Protein AF-A0AA90NSZ5-F1 (afdb_monomer_lite)

Foldseek 3Di:
DFPLVLLCVVVVVDPVSSVVLVVVLLVLLVVLLVQLVVCLVVVVLVSQLVSLVVQLVSCVSRVLVQLNVLSVCRNPPDPPDSVVSVVSSVVNLVSSVVVVVVVDDDDDDDPDRDPDPCVVVPPDDPPPDDD

pLDDT: mean 80.66, std 20.23, range [34.69, 97.94]

InterPro domains:
  IPR008207 Signal transduction histidine kinase, phosphotransfer (Hpt) domain [PF01627] (21-78)
  IPR008207 Signal transduction histidine kinase, phosphotransfer (Hpt) domain [PS50894] (14-113)
  IPR008207 Signal transduction histidine kinase, phosphotransfer (Hpt) domain [cd00088] (21-75)
  IPR036641 HPT domain superfamily [G3DSA:1.20.120.160] (1-107)
  IPR036641 HPT domain superfamily [SSF47226] (2-104)

Radius of gyration: 16.61 Å; chains: 1; bounding box: 57×29×41 Å

Organism: NCBI:txid539814

Secondary structure (DSSP, 8-state):
---HHHHHHHTTT-HHHHHHHHHHHHHHHHHHHHHHHHHHHTT-HHHHHHHHHHHHHHHHHTT-HHHHHHHHHHHHS-S--HHHHHHHHHHHHHHHHHHHHHH--SSS--TT----TTGGGS---------

Sequence (131 aa):
MLNLEYLKEITGNDIPELNYLIEQFISTTKEDINNLIVAIQNNNTTEIKSISHRIKGSSAIAGAYKLKKLATELEYGEEISRDHYKAILIKIQNCFQSIVSEISEPNALCSSIVVTSSDFSNLKMGRSESD

Structure (mmCIF, N/CA/C/O backbone):
data_AF-A0AA90NSZ5-F1
#
_entry.id   AF-A0AA90NSZ5-F1
#
loop_
_atom_site.group_PDB
_atom_site.id
_atom_site.type_symbol
_atom_site.label_atom_id
_atom_site.label_alt_id
_atom_site.label_comp_id
_atom_site.label_asym_id
_atom_site.label_entity_id
_atom_site.label_seq_id
_atom_site.pdbx_PDB_ins_code
_atom_site.Cartn_x
_atom_site.Cartn_y
_atom_site.Cartn_z
_atom_site.occupancy
_atom_site.B_iso_or_equiv
_atom_site.auth_seq_id
_atom_site.auth_comp_id
_atom_site.auth_asym_id
_atom_site.auth_atom_id
_atom_site.pdbx_PDB_model_num
ATOM 1 N N . MET A 1 1 ? -11.532 7.129 0.240 1.00 72.25 1 MET A N 1
ATOM 2 C CA . MET A 1 1 ? -12.265 7.168 1.508 1.00 72.25 1 MET A CA 1
ATOM 3 C C . MET A 1 1 ? -12.041 5.872 2.235 1.00 72.25 1 MET A C 1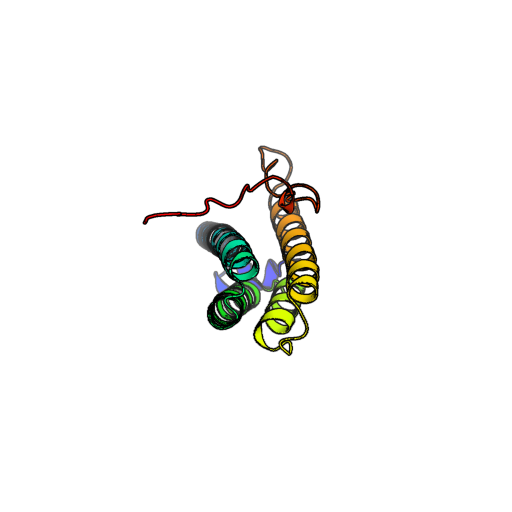
ATOM 5 O O . MET A 1 1 ? -12.092 4.821 1.594 1.00 72.25 1 MET A O 1
ATOM 9 N N . LEU A 1 2 ? -11.733 5.980 3.523 1.00 83.00 2 LEU A N 1
ATOM 10 C CA . LEU A 1 2 ? -11.784 4.854 4.445 1.00 83.00 2 LEU A CA 1
ATOM 11 C C . LEU A 1 2 ? -13.233 4.510 4.755 1.00 83.00 2 LEU A C 1
ATOM 13 O O . LEU A 1 2 ? -14.111 5.369 4.686 1.00 83.00 2 LEU A O 1
ATOM 17 N N . ASN A 1 3 ? -13.472 3.258 5.123 1.00 86.69 3 ASN A N 1
ATOM 18 C CA . ASN A 1 3 ? -14.769 2.849 5.631 1.00 86.69 3 ASN A CA 1
ATOM 19 C C . ASN A 1 3 ? -14.737 2.880 7.163 1.00 86.69 3 ASN A C 1
ATOM 21 O O . ASN A 1 3 ? -14.506 1.858 7.801 1.00 86.69 3 ASN A O 1
ATOM 25 N N . LEU A 1 4 ? -14.924 4.067 7.747 1.00 84.81 4 LEU A N 1
ATOM 26 C CA . LEU A 1 4 ? -14.874 4.250 9.203 1.00 84.81 4 LEU A CA 1
ATOM 27 C C . LEU A 1 4 ? -15.945 3.439 9.940 1.00 84.81 4 LEU A C 1
ATOM 29 O O . LEU A 1 4 ? -15.709 3.020 11.065 1.00 84.81 4 LEU A O 1
ATOM 33 N N . GLU A 1 5 ? -17.098 3.198 9.314 1.00 86.31 5 GLU A N 1
ATOM 34 C CA . GLU A 1 5 ? -18.161 2.388 9.913 1.00 86.31 5 GLU A CA 1
ATOM 35 C C . GLU A 1 5 ? -17.740 0.922 10.031 1.00 86.31 5 GLU A C 1
ATOM 37 O O . GLU A 1 5 ? -17.842 0.328 11.098 1.00 86.31 5 GLU A O 1
ATOM 42 N N . TYR A 1 6 ? -17.155 0.373 8.965 1.00 87.38 6 TYR A N 1
ATOM 43 C CA . TYR A 1 6 ? -16.554 -0.959 9.006 1.00 87.38 6 TYR A CA 1
ATOM 44 C C . TYR A 1 6 ? -15.428 -1.045 10.041 1.00 87.38 6 TYR A C 1
ATOM 46 O O . TYR A 1 6 ? -15.340 -2.025 10.773 1.00 87.38 6 TYR A O 1
ATOM 54 N N . LEU A 1 7 ? -14.582 -0.014 10.132 1.00 87.31 7 LEU A N 1
ATOM 55 C CA . LEU A 1 7 ? -13.509 0.008 11.122 1.00 87.31 7 LEU A CA 1
ATOM 56 C C . LEU A 1 7 ? -14.049 0.012 12.557 1.00 87.31 7 LEU A C 1
ATOM 58 O O . LEU A 1 7 ? -13.543 -0.733 13.386 1.00 87.31 7 LEU A O 1
ATOM 62 N N . LYS A 1 8 ? -15.109 0.775 12.840 1.00 88.50 8 LYS A N 1
ATOM 63 C CA . LYS A 1 8 ? -15.795 0.730 14.140 1.00 88.50 8 LYS A CA 1
ATOM 64 C C . LYS A 1 8 ? -16.392 -0.643 14.428 1.00 88.50 8 LYS A C 1
ATOM 66 O O . LYS A 1 8 ? -16.322 -1.106 15.561 1.00 88.50 8 LYS A O 1
ATOM 71 N N . GLU A 1 9 ? -16.974 -1.295 13.425 1.00 90.00 9 GLU A N 1
ATOM 72 C CA . GLU A 1 9 ? -17.559 -2.627 13.580 1.00 90.00 9 GLU A CA 1
ATOM 73 C C . GLU A 1 9 ? -16.495 -3.658 13.982 1.00 90.00 9 GLU A C 1
ATOM 75 O O . GLU A 1 9 ? -16.677 -4.373 14.968 1.00 90.00 9 GLU A O 1
ATOM 80 N N . ILE A 1 10 ? -15.353 -3.692 13.284 1.00 89.31 10 ILE A N 1
ATOM 81 C CA . ILE A 1 10 ? -14.287 -4.664 13.577 1.00 89.31 10 ILE A CA 1
ATOM 82 C C . ILE A 1 10 ? -13.551 -4.383 14.892 1.00 89.31 10 ILE A C 1
ATOM 84 O O . ILE A 1 10 ? -12.985 -5.312 15.463 1.00 89.31 10 ILE A O 1
ATOM 88 N N . THR A 1 11 ? -13.572 -3.142 15.393 1.00 89.81 11 THR A N 1
ATOM 89 C CA . THR A 1 11 ? -13.026 -2.800 16.717 1.00 89.81 11 THR A CA 1
ATOM 90 C C . THR A 1 11 ? -14.064 -2.872 17.836 1.00 89.81 11 THR A C 1
ATOM 92 O O . THR A 1 11 ? -13.772 -2.504 18.970 1.00 89.81 11 THR A O 1
ATOM 95 N N . GLY A 1 12 ? -15.294 -3.320 17.559 1.00 91.12 12 GLY A N 1
ATOM 96 C CA . GLY A 1 12 ? -16.350 -3.395 18.573 1.00 91.12 12 GLY A CA 1
ATOM 97 C C . GLY A 1 12 ? -16.758 -2.028 19.134 1.00 91.12 12 GLY A C 1
ATOM 98 O O . GLY A 1 12 ? -17.190 -1.939 20.281 1.00 91.12 12 GLY A O 1
ATOM 99 N N . ASN A 1 13 ? -16.627 -0.967 18.333 1.00 88.44 13 ASN A N 1
ATOM 100 C CA . ASN A 1 13 ? -16.789 0.440 18.709 1.00 88.44 13 ASN A CA 1
ATOM 101 C C . ASN A 1 13 ? -15.800 0.938 19.781 1.00 88.44 13 ASN A C 1
ATOM 103 O O . ASN A 1 13 ? -16.032 1.989 20.383 1.00 88.44 13 ASN A O 1
ATOM 107 N N . ASP A 1 14 ? -14.693 0.228 20.005 1.00 93.31 14 ASP A N 1
ATOM 108 C CA . ASP A 1 14 ? -13.614 0.694 20.872 1.00 93.31 14 ASP A CA 1
ATOM 109 C C . ASP A 1 14 ? -12.798 1.788 20.159 1.00 93.31 14 ASP A C 1
ATOM 111 O O . ASP A 1 14 ? -12.189 1.561 19.109 1.00 93.31 14 ASP A O 1
ATOM 115 N N . ILE A 1 15 ? -12.837 3.006 20.707 1.00 88.94 15 ILE A N 1
ATOM 116 C CA . ILE A 1 15 ? -12.231 4.205 20.113 1.00 88.94 15 ILE A CA 1
ATOM 117 C C . ILE A 1 15 ? -10.692 4.165 20.173 1.00 88.94 15 ILE A C 1
ATOM 119 O O . ILE A 1 15 ? -10.069 4.432 19.145 1.00 88.94 15 ILE A O 1
ATOM 123 N N . PRO A 1 16 ? -10.051 3.840 21.315 1.00 90.81 16 PRO A N 1
ATOM 124 C CA . PRO A 1 16 ? -8.620 3.543 21.367 1.00 90.81 16 PRO A CA 1
ATOM 125 C C . PRO A 1 16 ? -8.142 2.555 20.296 1.00 90.81 16 PRO A C 1
ATOM 127 O O . PRO A 1 16 ? -7.189 2.859 19.579 1.00 90.81 16 PRO A O 1
ATOM 130 N N . GLU A 1 17 ? -8.823 1.417 20.149 1.00 90.50 17 GLU A N 1
ATOM 131 C CA . GLU A 1 17 ? -8.453 0.385 19.171 1.00 90.50 17 GLU A CA 1
ATOM 132 C C . GLU A 1 17 ? -8.648 0.878 17.728 1.00 90.50 17 GLU A C 1
ATOM 134 O O . GLU A 1 17 ? -7.795 0.665 16.867 1.00 90.50 17 GLU A O 1
ATOM 139 N N . LEU A 1 18 ? -9.735 1.616 17.465 1.00 90.00 18 LEU A N 1
ATOM 140 C CA . LEU A 1 18 ? -9.984 2.257 16.171 1.00 90.00 18 LEU A CA 1
ATOM 141 C C . LEU A 1 18 ? -8.858 3.223 15.789 1.00 90.00 18 LEU A C 1
ATOM 143 O O . LEU A 1 18 ? -8.347 3.164 14.669 1.00 90.00 18 LEU A O 1
ATOM 147 N N . ASN A 1 19 ? -8.466 4.102 16.712 1.00 89.38 19 ASN A N 1
ATOM 148 C CA . ASN A 1 19 ? -7.392 5.063 16.480 1.00 89.38 19 ASN A CA 1
ATOM 149 C C . ASN A 1 19 ? -6.062 4.349 16.242 1.00 89.38 19 ASN A C 1
ATOM 151 O O . ASN A 1 19 ? -5.364 4.678 15.286 1.00 89.38 19 ASN A O 1
ATOM 155 N N . TYR A 1 20 ? -5.753 3.327 17.044 1.00 89.19 20 TYR A N 1
ATOM 156 C CA . TYR A 1 20 ? -4.553 2.517 16.864 1.00 89.19 20 TYR A CA 1
ATOM 157 C C . TYR A 1 20 ? -4.508 1.870 15.473 1.00 89.19 20 TYR A C 1
ATOM 159 O O . TYR A 1 20 ? -3.504 1.982 14.770 1.00 89.19 20 TYR A O 1
ATOM 167 N N . LEU A 1 21 ? -5.607 1.257 15.025 1.00 90.56 21 LEU A N 1
ATOM 168 C CA . LEU A 1 21 ? -5.685 0.622 13.709 1.00 90.56 21 LEU A CA 1
ATOM 169 C C . LEU A 1 21 ? -5.497 1.639 12.574 1.00 90.56 21 LEU A C 1
ATOM 171 O O . LEU A 1 21 ? -4.761 1.374 11.618 1.00 90.56 21 LEU A O 1
ATOM 175 N N . ILE A 1 22 ? -6.118 2.817 12.687 1.00 90.88 22 ILE A N 1
ATOM 176 C CA . ILE A 1 22 ? -5.955 3.910 11.721 1.00 90.88 22 ILE A CA 1
ATOM 177 C C . ILE A 1 22 ? -4.497 4.389 11.681 1.00 90.88 22 ILE A C 1
ATOM 179 O O . ILE A 1 22 ? -3.926 4.523 10.596 1.00 90.88 22 ILE A O 1
ATOM 183 N N . GLU A 1 23 ? -3.869 4.605 12.836 1.00 91.25 23 GLU A N 1
ATOM 184 C CA . GLU A 1 23 ? -2.468 5.021 12.932 1.00 91.25 23 GLU A CA 1
ATOM 185 C C . GLU A 1 23 ? -1.520 3.976 12.335 1.00 91.25 23 GLU A C 1
ATOM 187 O O . GLU A 1 23 ? -0.630 4.328 11.554 1.00 91.25 23 GLU A O 1
ATOM 192 N N . GLN A 1 24 ? -1.735 2.689 12.629 1.00 91.88 24 GLN A N 1
ATOM 193 C CA . GLN A 1 24 ? -0.952 1.599 12.045 1.00 91.88 24 GLN A CA 1
ATOM 194 C C . GLN A 1 24 ? -1.110 1.552 10.526 1.00 91.88 24 GLN A C 1
ATOM 196 O O . GLN A 1 24 ? -0.113 1.445 9.809 1.00 91.88 24 GLN A O 1
ATOM 201 N N . PHE A 1 25 ? -2.334 1.690 10.013 1.00 92.94 25 PHE A N 1
ATOM 202 C CA . PHE A 1 25 ? -2.581 1.752 8.575 1.00 92.94 25 PHE A CA 1
ATOM 203 C C . PHE A 1 25 ? -1.834 2.922 7.917 1.00 92.94 25 PHE A C 1
ATOM 205 O O . PHE A 1 25 ? -1.174 2.724 6.895 1.00 92.94 25 PHE A O 1
ATOM 212 N N . ILE A 1 26 ? -1.897 4.125 8.499 1.00 93.12 26 ILE A N 1
ATOM 213 C CA . ILE A 1 26 ? -1.218 5.316 7.966 1.00 93.12 26 ILE A CA 1
ATOM 214 C C . ILE A 1 26 ? 0.301 5.124 7.991 1.00 93.12 26 ILE A C 1
ATOM 216 O O . ILE A 1 26 ? 0.964 5.350 6.978 1.00 93.12 26 ILE A O 1
ATOM 220 N N . SER A 1 27 ? 0.854 4.702 9.129 1.00 93.31 27 SER A N 1
ATOM 221 C CA . SER A 1 27 ? 2.299 4.547 9.314 1.00 93.31 27 SER A CA 1
ATOM 222 C C . SER A 1 27 ? 2.888 3.528 8.334 1.00 93.31 27 SER A C 1
ATOM 224 O O . SER A 1 27 ? 3.780 3.860 7.550 1.00 93.31 27 SER A O 1
ATOM 226 N N . THR A 1 28 ? 2.317 2.322 8.296 1.00 93.31 28 THR A N 1
ATOM 227 C CA . THR A 1 28 ? 2.793 1.228 7.433 1.00 93.31 28 THR A CA 1
ATOM 228 C C . THR A 1 28 ? 2.625 1.550 5.950 1.00 93.31 28 THR A C 1
ATOM 230 O O . THR A 1 28 ? 3.548 1.361 5.163 1.00 93.31 28 THR A O 1
ATOM 233 N N . THR A 1 29 ? 1.486 2.127 5.554 1.00 95.62 29 THR A N 1
ATOM 234 C CA . THR A 1 29 ? 1.242 2.492 4.150 1.00 95.62 29 THR A CA 1
ATOM 235 C C . THR A 1 29 ? 2.179 3.607 3.686 1.00 95.62 29 THR A C 1
ATOM 237 O O . THR A 1 29 ? 2.632 3.594 2.541 1.00 95.62 29 THR A O 1
ATOM 240 N N . LYS A 1 30 ? 2.516 4.565 4.560 1.00 95.25 30 LYS A N 1
ATOM 241 C CA . LYS A 1 30 ? 3.494 5.616 4.252 1.00 95.25 30 LYS A CA 1
ATOM 242 C C . LYS A 1 30 ? 4.888 5.032 4.019 1.00 95.25 30 LYS A C 1
ATOM 244 O O . LYS A 1 30 ? 5.556 5.422 3.061 1.00 95.25 30 LYS A O 1
ATOM 249 N N . GLU A 1 31 ? 5.319 4.110 4.874 1.00 96.19 31 GLU A N 1
ATOM 250 C CA . GLU A 1 31 ? 6.590 3.403 4.711 1.00 96.19 31 GLU A CA 1
ATOM 251 C C . GLU A 1 31 ? 6.619 2.598 3.405 1.00 96.19 31 GLU A C 1
ATOM 253 O O . GLU A 1 31 ? 7.552 2.732 2.612 1.00 96.19 31 GLU A O 1
ATOM 258 N N . ASP A 1 32 ? 5.555 1.847 3.117 1.00 97.94 32 ASP A N 1
ATOM 259 C CA . ASP A 1 32 ? 5.433 1.080 1.880 1.00 97.94 32 ASP A CA 1
ATOM 260 C C . ASP A 1 32 ? 5.461 1.972 0.629 1.00 97.94 32 ASP A C 1
ATOM 262 O O . ASP A 1 32 ? 6.129 1.633 -0.345 1.00 97.94 32 ASP A O 1
ATOM 266 N N . ILE A 1 33 ? 4.810 3.141 0.640 1.00 97.06 33 ILE A N 1
ATOM 267 C CA . ILE A 1 33 ? 4.881 4.099 -0.478 1.00 97.06 33 ILE A CA 1
ATOM 268 C C . ILE A 1 33 ? 6.319 4.586 -0.699 1.00 97.06 33 ILE A C 1
ATOM 270 O O . ILE A 1 33 ? 6.760 4.678 -1.846 1.00 97.06 33 ILE A O 1
ATOM 274 N N . ASN A 1 34 ? 7.071 4.869 0.366 1.00 95.88 34 ASN A N 1
ATOM 275 C CA . ASN A 1 34 ? 8.474 5.274 0.242 1.00 95.88 34 ASN A CA 1
ATOM 276 C C . ASN A 1 34 ? 9.335 4.150 -0.346 1.00 95.88 34 ASN A C 1
ATOM 278 O O . ASN A 1 34 ? 10.120 4.383 -1.267 1.00 95.88 34 ASN A O 1
ATOM 282 N N . ASN A 1 35 ? 9.136 2.919 0.121 1.00 96.56 35 ASN A N 1
ATOM 283 C CA . ASN A 1 35 ? 9.821 1.749 -0.420 1.00 96.56 35 ASN A CA 1
ATOM 284 C C . ASN A 1 35 ? 9.453 1.514 -1.895 1.00 96.56 35 ASN A C 1
ATOM 286 O O . ASN A 1 35 ? 10.315 1.173 -2.707 1.00 96.56 35 ASN A O 1
ATOM 290 N N . LEU A 1 36 ? 8.195 1.764 -2.275 1.00 95.62 36 LEU A N 1
ATOM 291 C CA . LEU A 1 36 ? 7.718 1.628 -3.652 1.00 95.62 36 LEU A CA 1
ATOM 292 C C . LEU A 1 36 ? 8.419 2.619 -4.589 1.00 95.62 36 LEU A C 1
ATOM 294 O O . LEU A 1 36 ? 8.782 2.252 -5.707 1.00 95.62 36 LEU A O 1
ATOM 298 N N . ILE A 1 37 ? 8.661 3.853 -4.131 1.00 94.94 37 ILE A N 1
ATOM 299 C CA . ILE A 1 37 ? 9.434 4.856 -4.881 1.00 94.94 37 ILE A CA 1
ATOM 300 C C . ILE A 1 37 ? 10.834 4.319 -5.194 1.00 94.94 37 ILE A C 1
ATOM 302 O O . ILE A 1 37 ? 11.256 4.351 -6.352 1.00 94.94 37 ILE A O 1
ATOM 306 N N . VAL A 1 38 ? 11.530 3.786 -4.186 1.00 95.50 38 VAL A N 1
ATOM 307 C CA . VAL A 1 38 ? 12.884 3.230 -4.341 1.00 95.50 38 VAL A CA 1
ATOM 308 C C . VAL A 1 38 ? 12.878 2.030 -5.294 1.00 95.50 38 VAL A C 1
ATOM 310 O O . VAL A 1 38 ? 13.717 1.941 -6.193 1.00 95.50 38 VAL A O 1
ATOM 313 N N . ALA A 1 39 ? 11.902 1.129 -5.169 1.00 94.12 39 ALA A N 1
ATOM 314 C CA . ALA A 1 39 ? 11.777 -0.030 -6.051 1.00 94.12 39 ALA A CA 1
ATOM 315 C C . ALA A 1 39 ? 11.558 0.374 -7.523 1.00 94.12 39 ALA A C 1
ATOM 317 O O . ALA A 1 39 ? 12.209 -0.173 -8.418 1.00 94.12 39 ALA A O 1
ATOM 318 N N . ILE A 1 40 ? 10.717 1.386 -7.781 1.00 91.88 40 ILE A N 1
ATOM 319 C CA . ILE A 1 40 ? 10.490 1.951 -9.124 1.00 91.88 40 ILE A CA 1
ATOM 320 C C . ILE A 1 40 ? 11.763 2.606 -9.675 1.00 91.88 40 ILE A C 1
ATOM 322 O O . ILE A 1 40 ? 12.097 2.425 -10.850 1.00 91.88 40 ILE A O 1
ATOM 326 N N . GLN A 1 41 ? 12.504 3.345 -8.847 1.00 91.19 41 GLN A N 1
ATOM 327 C CA . GLN A 1 41 ? 13.774 3.964 -9.246 1.00 91.19 41 GLN A CA 1
ATOM 328 C C . GLN A 1 41 ? 14.827 2.925 -9.653 1.00 91.19 41 GLN A C 1
ATOM 330 O O . GLN A 1 41 ? 15.575 3.154 -10.608 1.00 91.19 41 GLN A O 1
ATOM 335 N N . ASN A 1 42 ? 14.828 1.767 -8.996 1.00 92.31 42 ASN A N 1
ATOM 336 C CA . ASN A 1 42 ? 15.762 0.674 -9.252 1.00 92.31 42 ASN A CA 1
ATOM 337 C C . ASN A 1 42 ? 15.287 -0.321 -10.329 1.00 92.31 42 ASN A C 1
ATOM 339 O O . ASN A 1 42 ? 15.995 -1.285 -10.596 1.00 92.31 42 ASN A O 1
ATOM 343 N N . ASN A 1 43 ? 14.118 -0.111 -10.960 1.00 89.94 43 ASN A N 1
ATOM 344 C CA . ASN A 1 43 ? 13.457 -1.103 -11.833 1.00 89.94 43 ASN A CA 1
ATOM 345 C C . ASN A 1 43 ? 13.320 -2.492 -11.181 1.00 89.94 43 ASN A C 1
ATOM 347 O O . ASN A 1 43 ? 13.414 -3.514 -11.859 1.00 89.94 43 ASN A O 1
ATOM 351 N N . ASN A 1 44 ? 13.138 -2.557 -9.862 1.00 92.25 44 ASN A N 1
ATOM 352 C CA . ASN A 1 44 ? 13.017 -3.837 -9.177 1.00 92.25 44 ASN A CA 1
ATOM 353 C C . ASN A 1 44 ? 11.558 -4.306 -9.201 1.00 92.25 44 ASN A C 1
ATOM 355 O O . ASN A 1 44 ? 10.817 -4.116 -8.239 1.00 92.25 44 ASN A O 1
ATOM 359 N N . THR A 1 45 ? 11.140 -4.910 -10.314 1.00 90.81 45 THR A N 1
ATOM 360 C CA . THR A 1 45 ? 9.755 -5.352 -10.544 1.00 90.81 45 THR A CA 1
ATOM 361 C C . THR A 1 45 ? 9.262 -6.349 -9.492 1.00 90.81 45 THR A C 1
ATOM 363 O O . THR A 1 45 ? 8.106 -6.283 -9.076 1.00 90.81 45 THR A O 1
ATOM 366 N N . THR A 1 46 ? 10.129 -7.235 -8.999 1.00 92.94 46 THR A N 1
ATOM 367 C CA . THR A 1 46 ? 9.792 -8.166 -7.909 1.00 92.94 46 THR A CA 1
ATOM 368 C C . THR A 1 46 ? 9.432 -7.413 -6.630 1.00 92.94 46 THR A C 1
ATOM 370 O O . THR A 1 46 ? 8.409 -7.701 -6.006 1.00 92.94 46 THR A O 1
ATOM 373 N N . GLU A 1 47 ? 10.232 -6.410 -6.271 1.00 94.94 47 GLU A N 1
ATOM 374 C CA . GLU A 1 47 ? 9.995 -5.597 -5.079 1.00 94.94 47 GLU A CA 1
ATOM 375 C C . GLU A 1 47 ? 8.762 -4.699 -5.247 1.00 94.94 47 GLU A C 1
ATOM 377 O O . GLU A 1 47 ? 7.939 -4.616 -4.340 1.00 94.94 47 GLU A O 1
ATOM 382 N N . ILE A 1 48 ? 8.549 -4.119 -6.435 1.00 94.56 48 ILE A N 1
ATOM 383 C CA . ILE A 1 48 ? 7.325 -3.367 -6.766 1.00 94.56 48 ILE A CA 1
ATOM 384 C C . ILE A 1 48 ? 6.083 -4.225 -6.506 1.00 94.56 48 ILE A C 1
ATOM 386 O O . ILE A 1 48 ? 5.154 -3.768 -5.837 1.00 94.56 48 ILE A O 1
ATOM 390 N N . LYS A 1 49 ? 6.067 -5.474 -6.987 1.00 94.31 49 LYS A N 1
ATOM 391 C CA . LYS A 1 49 ? 4.942 -6.399 -6.777 1.00 94.31 49 LYS A CA 1
ATOM 392 C C . LYS A 1 49 ? 4.749 -6.742 -5.303 1.00 94.31 49 LYS A C 1
ATOM 394 O O . LYS A 1 49 ? 3.625 -6.673 -4.811 1.00 94.31 49 LYS A O 1
ATOM 399 N N . SER A 1 50 ? 5.836 -7.055 -4.597 1.00 96.31 50 SER A N 1
ATOM 400 C CA . SER A 1 50 ? 5.821 -7.363 -3.161 1.00 96.31 50 SER A CA 1
ATOM 401 C C . SER A 1 50 ? 5.240 -6.211 -2.337 1.00 96.31 50 SER A C 1
ATOM 403 O O . SER A 1 50 ? 4.295 -6.402 -1.573 1.00 96.31 50 SER A O 1
ATOM 405 N N . ILE A 1 51 ? 5.738 -4.990 -2.541 1.00 97.62 51 ILE A N 1
ATOM 406 C CA . ILE A 1 51 ? 5.258 -3.796 -1.837 1.00 97.62 51 ILE A CA 1
ATOM 407 C C . ILE A 1 51 ? 3.792 -3.514 -2.182 1.00 97.62 51 ILE A C 1
ATOM 409 O O . ILE A 1 51 ? 2.977 -3.248 -1.300 1.00 97.62 51 ILE A O 1
ATOM 413 N N . SER A 1 52 ? 3.426 -3.631 -3.458 1.00 96.62 52 SER A N 1
ATOM 414 C CA . SER A 1 52 ? 2.048 -3.405 -3.907 1.00 96.62 52 SER A CA 1
ATOM 415 C C . SER A 1 52 ? 1.069 -4.400 -3.278 1.00 96.62 52 SER A C 1
ATOM 417 O O . SER A 1 52 ? -0.029 -4.012 -2.877 1.00 96.62 52 SER A O 1
ATOM 419 N N . HIS A 1 53 ? 1.482 -5.657 -3.093 1.00 96.75 53 HIS A N 1
ATOM 420 C CA . HIS A 1 53 ? 0.699 -6.656 -2.368 1.00 96.75 53 HIS A CA 1
ATOM 421 C C . HIS A 1 53 ? 0.437 -6.245 -0.910 1.00 96.75 53 HIS A C 1
ATOM 423 O O . HIS A 1 53 ? -0.690 -6.387 -0.424 1.00 96.75 53 HIS A O 1
ATOM 429 N N . ARG A 1 54 ? 1.445 -5.695 -0.217 1.00 97.31 54 ARG A N 1
ATOM 430 C CA . ARG A 1 54 ? 1.297 -5.213 1.168 1.00 97.31 54 ARG A CA 1
ATOM 431 C C . ARG A 1 54 ? 0.321 -4.042 1.257 1.00 97.31 54 ARG A C 1
ATOM 433 O O . ARG A 1 54 ? -0.643 -4.124 2.018 1.00 97.31 54 ARG A O 1
ATOM 440 N N . ILE A 1 55 ? 0.480 -3.031 0.395 1.00 97.25 55 ILE A N 1
ATOM 441 C CA . ILE A 1 55 ? -0.439 -1.880 0.315 1.00 97.25 55 ILE A CA 1
ATOM 442 C C . ILE A 1 55 ? -1.869 -2.346 0.007 1.00 97.25 55 ILE A C 1
ATOM 444 O O . ILE A 1 55 ? -2.833 -1.832 0.576 1.00 97.25 55 ILE A O 1
ATOM 448 N N . LYS A 1 56 ? -2.043 -3.338 -0.877 1.00 95.75 56 LYS A N 1
ATOM 449 C CA . LYS A 1 56 ? -3.356 -3.932 -1.175 1.00 95.75 56 LYS A CA 1
ATOM 450 C C . LYS A 1 56 ? -3.982 -4.554 0.075 1.00 95.75 56 LYS A C 1
ATOM 452 O O . LYS A 1 56 ? -5.172 -4.339 0.316 1.00 95.75 56 LYS A O 1
ATOM 457 N N . GLY A 1 57 ? -3.203 -5.317 0.843 1.00 94.25 57 GLY A N 1
ATOM 458 C CA . GLY A 1 57 ? -3.641 -5.959 2.083 1.00 94.25 57 GLY A CA 1
ATOM 459 C C . GLY A 1 57 ? -4.070 -4.946 3.143 1.00 94.25 57 GLY A C 1
ATOM 460 O O . GLY A 1 57 ? -5.211 -4.997 3.607 1.00 94.25 57 GLY A O 1
ATOM 461 N N . SER A 1 58 ? -3.208 -3.973 3.453 1.00 92.81 58 SER A N 1
ATOM 462 C CA . SER A 1 58 ? -3.508 -2.923 4.436 1.00 92.81 58 SER A CA 1
ATOM 463 C C . SER A 1 58 ? -4.733 -2.097 4.024 1.00 92.81 58 SER A C 1
ATOM 465 O O . SER A 1 58 ? -5.636 -1.860 4.825 1.00 92.81 58 SER A O 1
ATOM 467 N N . SER A 1 59 ? -4.842 -1.753 2.737 1.00 93.38 59 SER A N 1
ATOM 468 C CA . SER A 1 59 ? -5.988 -1.018 2.189 1.00 93.38 59 SER A CA 1
ATOM 469 C C . SER A 1 59 ? -7.298 -1.798 2.257 1.00 93.38 59 SER A C 1
ATOM 471 O O . SER A 1 59 ? -8.360 -1.191 2.384 1.00 93.38 59 SER A O 1
ATOM 473 N N . ALA A 1 60 ? -7.257 -3.127 2.138 1.00 90.62 60 ALA A N 1
ATOM 474 C CA . ALA A 1 60 ? -8.448 -3.961 2.265 1.00 90.62 60 ALA A CA 1
ATOM 475 C C . ALA A 1 60 ? -8.974 -3.957 3.705 1.00 90.62 60 ALA A C 1
ATOM 477 O O . ALA A 1 60 ? -10.176 -3.795 3.899 1.00 90.62 60 ALA A O 1
ATOM 478 N N . ILE A 1 61 ? -8.075 -4.063 4.687 1.00 86.94 61 ILE A N 1
ATOM 479 C CA . ILE A 1 61 ? -8.414 -3.994 6.115 1.00 86.94 61 ILE A CA 1
ATOM 480 C C . ILE A 1 61 ? -8.946 -2.603 6.472 1.00 86.94 61 ILE A C 1
ATOM 482 O O . ILE A 1 61 ? -9.930 -2.485 7.184 1.00 86.94 61 ILE A O 1
ATOM 486 N N . ALA A 1 62 ? -8.360 -1.541 5.926 1.00 87.81 62 ALA A N 1
ATOM 487 C CA . ALA A 1 62 ? -8.785 -0.174 6.220 1.00 87.81 62 ALA A CA 1
ATOM 488 C C . ALA A 1 62 ? -10.082 0.253 5.487 1.00 87.81 62 ALA A C 1
ATOM 490 O O . ALA A 1 62 ? -10.580 1.368 5.655 1.00 87.81 62 ALA A O 1
ATOM 491 N N . GLY A 1 63 ? -10.622 -0.593 4.600 1.00 89.12 63 GLY A N 1
ATOM 492 C CA . GLY A 1 63 ? -11.733 -0.221 3.717 1.00 89.12 63 GLY A CA 1
ATOM 493 C C . GLY A 1 63 ? -11.364 0.849 2.675 1.00 89.12 63 GLY A C 1
ATOM 494 O O . GLY A 1 63 ? -12.242 1.481 2.090 1.00 89.12 63 GLY A O 1
ATOM 495 N N . ALA A 1 64 ? -10.071 1.059 2.407 1.00 92.69 64 ALA A N 1
ATOM 496 C CA . ALA A 1 64 ? -9.543 2.015 1.433 1.00 92.69 64 ALA A CA 1
ATOM 497 C C . ALA A 1 64 ? -9.647 1.477 -0.010 1.00 92.69 64 ALA A C 1
ATOM 499 O O . ALA A 1 64 ? -8.645 1.276 -0.700 1.00 92.69 64 ALA A O 1
ATOM 500 N N . TYR A 1 65 ? -10.866 1.245 -0.507 1.00 92.44 65 TYR A N 1
ATOM 501 C CA . TYR A 1 65 ? -11.103 0.528 -1.772 1.00 92.44 65 TYR A CA 1
ATOM 502 C C . TYR A 1 65 ? -10.369 1.101 -2.992 1.00 92.44 65 TYR A C 1
ATOM 504 O O . TYR A 1 65 ? -9.861 0.351 -3.827 1.00 92.44 65 TYR A O 1
ATOM 512 N N . LYS A 1 66 ? -10.283 2.433 -3.102 1.00 93.94 66 LYS A N 1
ATOM 513 C CA . LYS A 1 66 ? -9.572 3.088 -4.211 1.00 93.94 66 LYS A CA 1
ATOM 514 C C . LYS A 1 66 ? -8.067 2.813 -4.157 1.00 93.94 66 LYS A C 1
ATOM 516 O O . LYS A 1 66 ? -7.475 2.522 -5.192 1.00 9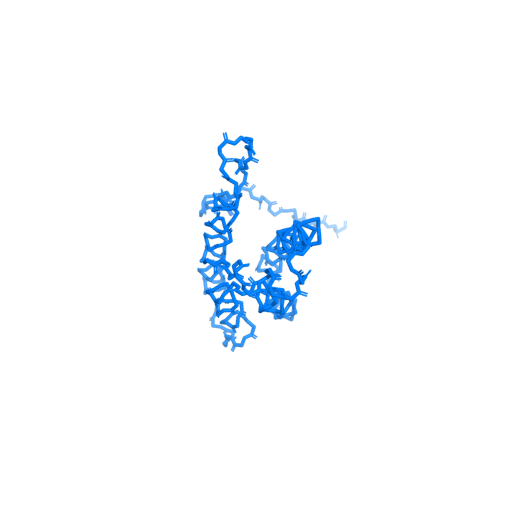3.94 66 LYS A O 1
ATOM 521 N N . LEU A 1 67 ? -7.472 2.859 -2.965 1.00 95.00 67 LEU A N 1
ATOM 522 C CA . LEU A 1 67 ? -6.054 2.568 -2.765 1.00 95.00 67 LEU A CA 1
ATOM 523 C C . LEU A 1 67 ? -5.759 1.088 -3.041 1.00 95.00 67 LEU A C 1
ATOM 525 O O . LEU A 1 67 ? -4.844 0.782 -3.800 1.00 95.00 67 LEU A O 1
ATOM 529 N N . LYS A 1 68 ? -6.624 0.186 -2.555 1.00 96.25 68 LYS A N 1
ATOM 530 C CA . LYS A 1 68 ? -6.575 -1.250 -2.871 1.00 96.25 68 LYS A CA 1
ATOM 531 C C . LYS A 1 68 ? -6.569 -1.502 -4.382 1.00 96.25 68 LYS A C 1
ATOM 533 O O . LYS A 1 68 ? -5.771 -2.302 -4.867 1.00 96.25 68 LYS A O 1
ATOM 538 N N . LYS A 1 69 ? -7.445 -0.827 -5.137 1.00 95.38 69 LYS A N 1
ATOM 539 C CA . LYS A 1 69 ? -7.531 -0.976 -6.599 1.00 95.38 69 LYS A CA 1
ATOM 540 C C . LYS A 1 69 ? -6.240 -0.538 -7.295 1.00 95.38 69 LYS A C 1
ATOM 542 O O . LYS A 1 69 ? -5.753 -1.261 -8.155 1.00 95.38 69 LYS A O 1
ATOM 547 N N . LEU A 1 70 ? -5.679 0.605 -6.905 1.00 95.56 70 LEU A N 1
ATOM 548 C CA . LEU A 1 70 ? -4.424 1.113 -7.472 1.00 95.56 70 LEU A CA 1
ATOM 549 C C . LEU A 1 70 ? -3.232 0.201 -7.148 1.00 95.56 70 LEU A C 1
ATOM 551 O O . LEU A 1 70 ? -2.413 -0.071 -8.017 1.00 95.56 70 LEU A O 1
ATOM 555 N N . ALA A 1 71 ? -3.164 -0.320 -5.921 1.00 95.88 71 ALA A N 1
ATOM 556 C CA . ALA A 1 71 ? -2.145 -1.291 -5.531 1.00 95.88 71 ALA A CA 1
ATOM 557 C C . ALA A 1 71 ? -2.276 -2.609 -6.315 1.00 95.88 71 ALA A C 1
ATOM 559 O O . ALA A 1 71 ? -1.279 -3.186 -6.733 1.00 95.88 71 ALA A O 1
ATOM 560 N N . THR A 1 72 ? -3.508 -3.040 -6.598 1.00 94.69 72 THR A N 1
ATOM 561 C CA . THR A 1 72 ? -3.775 -4.208 -7.456 1.00 94.69 72 THR A CA 1
ATOM 562 C C . THR A 1 72 ? -3.284 -3.974 -8.892 1.00 94.69 72 THR A C 1
ATOM 564 O O . THR A 1 72 ? -2.718 -4.878 -9.499 1.00 94.69 72 THR A O 1
ATOM 567 N N . GLU A 1 73 ? -3.465 -2.762 -9.427 1.00 92.50 73 GLU A N 1
ATOM 568 C CA . GLU A 1 73 ? -2.976 -2.372 -10.760 1.00 92.50 73 GLU A CA 1
ATOM 569 C C . GLU A 1 73 ? -1.442 -2.433 -10.842 1.00 92.50 73 GLU A C 1
ATOM 571 O O . GLU A 1 73 ? -0.908 -2.888 -11.845 1.00 92.50 73 GLU A O 1
ATOM 576 N N . LEU A 1 74 ? -0.727 -2.054 -9.779 1.00 90.00 74 LEU A N 1
ATOM 577 C CA . LEU A 1 74 ? 0.735 -2.179 -9.714 1.00 90.00 74 LEU A CA 1
ATOM 578 C C . LEU A 1 74 ? 1.225 -3.620 -9.513 1.00 90.00 74 LEU A C 1
ATOM 580 O O . LEU A 1 74 ? 2.251 -3.997 -10.072 1.00 90.00 74 LEU A O 1
ATOM 584 N N . GLU A 1 75 ? 0.517 -4.422 -8.718 1.00 91.56 75 GLU A N 1
ATOM 585 C CA . GLU A 1 75 ? 0.892 -5.812 -8.427 1.00 91.56 75 GLU A CA 1
ATOM 586 C C . GLU A 1 75 ? 0.751 -6.728 -9.652 1.00 91.56 75 GLU A C 1
ATOM 588 O O . GLU A 1 75 ? 1.618 -7.566 -9.910 1.00 91.56 75 GLU A O 1
ATOM 593 N N . TYR A 1 76 ? -0.339 -6.570 -10.408 1.00 86.81 76 TYR A N 1
ATOM 594 C CA . TYR A 1 76 ? -0.664 -7.428 -11.554 1.00 86.81 76 TYR A CA 1
ATOM 595 C C . TYR A 1 76 ? -0.515 -6.742 -12.908 1.00 86.81 76 TYR A C 1
ATOM 597 O O . TYR A 1 76 ? -0.707 -7.398 -13.930 1.00 86.81 76 TYR A O 1
ATOM 605 N N . GLY A 1 77 ? -0.200 -5.446 -12.939 1.00 70.50 77 GLY A N 1
ATOM 606 C CA . GLY A 1 77 ? 0.094 -4.746 -14.180 1.00 70.50 77 GLY A CA 1
ATOM 607 C C . GLY A 1 77 ? 1.203 -5.472 -14.928 1.00 70.50 77 GLY A C 1
ATOM 608 O O . GLY A 1 77 ? 2.216 -5.865 -14.336 1.00 70.50 77 GLY A O 1
ATOM 609 N N . GLU A 1 78 ? 1.004 -5.677 -16.228 1.00 67.50 78 GLU A N 1
ATOM 610 C CA . GLU A 1 78 ? 2.085 -6.167 -17.072 1.00 67.50 78 GLU A CA 1
ATOM 611 C C . GLU A 1 78 ? 3.264 -5.190 -16.986 1.00 67.50 78 GLU A C 1
ATOM 613 O O . GLU A 1 78 ? 3.096 -4.004 -16.684 1.00 67.50 78 GLU A O 1
ATOM 618 N N . GLU A 1 79 ? 4.478 -5.692 -17.190 1.00 63.84 79 GLU A N 1
ATOM 619 C CA . GLU A 1 79 ? 5.708 -4.902 -17.130 1.00 63.84 79 GLU A CA 1
ATOM 620 C C . GLU A 1 79 ? 5.782 -3.976 -18.361 1.00 63.84 79 GLU A C 1
ATOM 622 O O . GLU A 1 79 ? 6.529 -4.205 -19.304 1.00 63.84 79 GLU A O 1
ATOM 627 N N . ILE A 1 80 ? 4.912 -2.961 -18.390 1.00 65.19 80 ILE A N 1
ATOM 628 C CA . ILE A 1 80 ? 4.651 -2.124 -19.566 1.00 65.19 80 ILE A CA 1
ATOM 629 C C . ILE A 1 80 ? 5.742 -1.057 -19.699 1.00 65.19 80 ILE A C 1
ATOM 631 O O . ILE A 1 80 ? 6.275 -0.860 -20.788 1.00 65.19 80 ILE A O 1
ATOM 635 N N . SER A 1 81 ? 6.070 -0.353 -18.605 1.00 79.25 81 SER A N 1
ATOM 636 C CA . SER A 1 81 ? 7.195 0.591 -18.523 1.00 79.25 81 SER A CA 1
ATOM 637 C C . SER A 1 81 ? 7.357 1.192 -17.120 1.00 79.25 81 SER A C 1
ATOM 639 O O . SER A 1 81 ? 6.408 1.287 -16.338 1.00 79.25 81 SER A O 1
ATOM 641 N N . ARG A 1 82 ? 8.553 1.723 -16.830 1.00 80.94 82 ARG A N 1
ATOM 642 C CA . ARG A 1 82 ? 8.817 2.550 -15.637 1.00 80.94 82 ARG A CA 1
ATOM 643 C C . ARG A 1 82 ? 7.855 3.744 -15.530 1.00 80.94 82 ARG A C 1
ATOM 645 O O . ARG A 1 82 ? 7.457 4.114 -14.427 1.00 80.94 82 ARG A O 1
ATOM 652 N N . ASP A 1 83 ? 7.478 4.351 -16.653 1.00 85.75 83 ASP A N 1
ATOM 653 C CA . ASP A 1 83 ? 6.584 5.514 -16.662 1.00 85.75 83 ASP A CA 1
ATOM 654 C C . ASP A 1 83 ? 5.144 5.145 -16.297 1.00 85.75 83 ASP A C 1
ATOM 656 O O . ASP A 1 83 ? 4.465 5.918 -1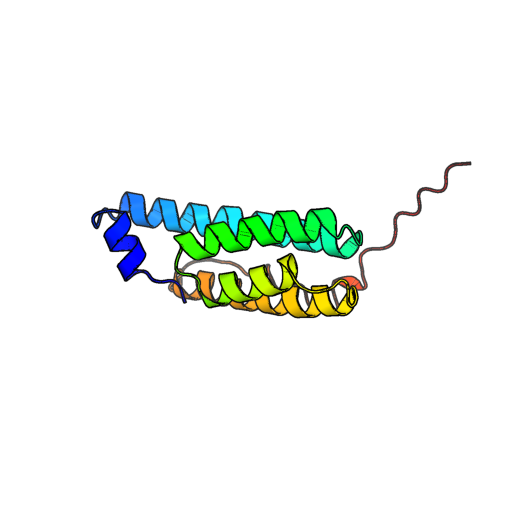5.619 1.00 85.75 83 ASP A O 1
ATOM 660 N N . HIS A 1 84 ? 4.706 3.932 -16.643 1.00 87.56 84 HIS A N 1
ATOM 661 C CA . HIS A 1 84 ? 3.433 3.400 -16.175 1.00 87.56 84 HIS A CA 1
ATOM 662 C C . HIS A 1 84 ? 3.417 3.248 -14.645 1.00 87.56 84 HIS A C 1
ATOM 664 O O . HIS A 1 84 ? 2.504 3.752 -13.986 1.00 87.56 84 HIS A O 1
ATOM 670 N N . TYR A 1 85 ? 4.468 2.660 -14.057 1.00 89.56 85 TYR A N 1
ATOM 671 C CA . TYR A 1 85 ? 4.581 2.544 -12.598 1.00 89.56 85 TYR A CA 1
ATOM 672 C C . TYR A 1 85 ? 4.598 3.902 -11.895 1.00 89.56 85 TYR A C 1
ATOM 674 O O . TYR A 1 85 ? 3.906 4.080 -10.893 1.00 89.56 85 TYR A O 1
ATOM 682 N N . LYS A 1 86 ? 5.306 4.894 -12.447 1.00 90.25 86 LYS A N 1
ATOM 683 C CA . LYS A 1 86 ? 5.279 6.271 -11.926 1.00 90.25 86 LYS A CA 1
ATOM 684 C C . LYS A 1 86 ? 3.876 6.877 -11.969 1.00 90.25 86 LYS A C 1
ATOM 686 O O . LYS A 1 86 ? 3.451 7.502 -11.000 1.00 90.25 86 LYS A O 1
ATOM 691 N N . ALA A 1 87 ? 3.142 6.689 -13.066 1.00 92.00 87 ALA A N 1
ATOM 692 C CA . ALA A 1 87 ? 1.790 7.221 -13.197 1.00 92.00 87 ALA A CA 1
ATOM 693 C C . ALA A 1 87 ? 0.833 6.627 -12.149 1.00 92.00 87 ALA A C 1
ATOM 695 O O . ALA A 1 87 ? 0.008 7.352 -11.588 1.00 92.00 87 ALA A O 1
ATOM 696 N N . ILE A 1 88 ? 0.948 5.328 -11.850 1.00 93.31 88 ILE A N 1
ATOM 697 C CA . ILE A 1 88 ? 0.142 4.696 -10.796 1.00 93.31 88 ILE A CA 1
ATOM 698 C C . ILE A 1 88 ? 0.611 5.136 -9.405 1.00 93.31 88 ILE A C 1
ATOM 700 O O . ILE A 1 88 ? -0.232 5.453 -8.567 1.00 93.31 88 ILE A O 1
ATOM 704 N N . LEU A 1 89 ? 1.921 5.238 -9.164 1.00 94.19 89 LEU A N 1
ATOM 705 C CA . LEU A 1 89 ? 2.473 5.740 -7.902 1.00 94.19 89 LEU A CA 1
ATOM 706 C C . LEU A 1 89 ? 1.912 7.128 -7.550 1.00 94.19 89 LEU A C 1
ATOM 708 O O . LEU A 1 89 ? 1.458 7.330 -6.427 1.00 94.19 89 LEU A O 1
ATOM 712 N N . ILE A 1 90 ? 1.849 8.053 -8.514 1.00 95.00 90 ILE A N 1
ATOM 713 C CA . ILE A 1 90 ? 1.257 9.386 -8.302 1.00 95.00 90 ILE A CA 1
ATOM 714 C C . ILE A 1 90 ? -0.216 9.266 -7.876 1.00 95.00 90 ILE A C 1
ATOM 716 O O . ILE A 1 90 ? -0.669 9.949 -6.956 1.00 95.00 90 ILE A O 1
ATOM 720 N N . LYS A 1 91 ? -0.985 8.367 -8.505 1.00 95.62 91 LYS A N 1
ATOM 721 C CA . LYS A 1 91 ? -2.383 8.113 -8.113 1.00 95.62 91 LYS A CA 1
ATOM 722 C C . LYS A 1 91 ? -2.478 7.535 -6.697 1.00 95.62 91 LYS A C 1
ATOM 724 O O . LYS A 1 91 ? -3.389 7.924 -5.965 1.00 95.62 91 LYS A O 1
ATOM 729 N N . ILE A 1 92 ? -1.572 6.629 -6.319 1.00 95.12 92 ILE A N 1
ATOM 730 C CA . ILE A 1 92 ? -1.482 6.056 -4.968 1.00 95.12 92 ILE A CA 1
ATOM 731 C C . ILE A 1 92 ? -1.212 7.155 -3.944 1.00 95.12 92 ILE A C 1
ATOM 733 O O . ILE A 1 92 ? -1.974 7.276 -2.988 1.00 95.12 92 ILE A O 1
ATOM 737 N N . GLN A 1 93 ? -0.198 7.990 -4.176 1.00 95.25 93 GLN A N 1
ATOM 738 C CA . GLN A 1 93 ? 0.174 9.088 -3.283 1.00 95.25 93 GLN A CA 1
ATOM 739 C C . GLN A 1 93 ? -0.986 10.065 -3.093 1.00 95.25 93 GLN A C 1
ATOM 741 O O . GLN A 1 93 ? -1.3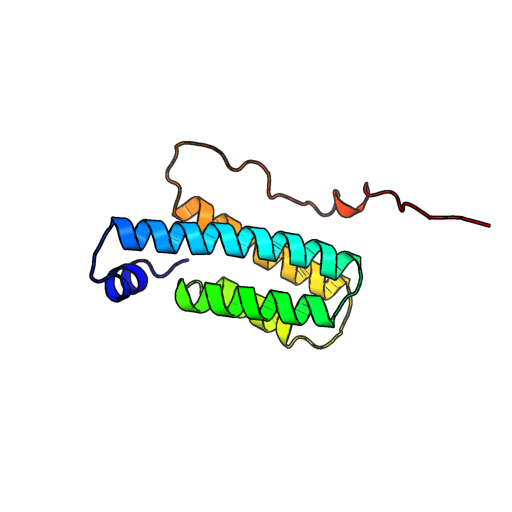59 10.359 -1.962 1.00 95.25 93 GLN A O 1
ATOM 746 N N . ASN A 1 94 ? -1.629 10.486 -4.184 1.00 93.94 94 ASN A N 1
ATOM 747 C CA . ASN A 1 94 ? -2.784 11.379 -4.114 1.00 93.94 94 ASN A CA 1
ATOM 748 C C . ASN A 1 94 ? -3.952 10.744 -3.349 1.00 93.94 94 ASN A C 1
ATOM 750 O O . ASN A 1 94 ? -4.582 11.394 -2.520 1.00 93.94 94 ASN A O 1
ATOM 754 N N . CYS A 1 95 ? -4.240 9.465 -3.607 1.00 93.75 95 CYS A N 1
ATOM 755 C CA . CYS A 1 95 ? -5.306 8.751 -2.911 1.00 93.75 95 CYS A CA 1
ATOM 756 C C . CYS A 1 95 ? -5.022 8.622 -1.410 1.00 93.75 95 CYS A C 1
ATOM 758 O O . CYS A 1 95 ? -5.935 8.801 -0.606 1.00 93.75 95 CYS A O 1
ATOM 760 N N . PHE A 1 96 ? -3.782 8.304 -1.041 1.00 94.31 96 PHE A N 1
ATOM 761 C CA . PHE A 1 96 ? -3.361 8.186 0.349 1.00 94.31 96 PHE A CA 1
ATOM 762 C C . PHE A 1 96 ? -3.382 9.543 1.060 1.00 94.31 96 PHE A C 1
ATOM 764 O O . PHE A 1 96 ? -3.921 9.648 2.156 1.00 94.31 96 PHE A O 1
ATOM 771 N N . GLN A 1 97 ? -2.910 10.605 0.405 1.00 91.75 97 GLN A N 1
ATOM 772 C CA . GLN A 1 97 ? -2.954 11.958 0.953 1.00 91.75 97 GLN A CA 1
ATOM 773 C C . GLN A 1 97 ? -4.390 12.419 1.224 1.00 91.75 97 GLN A C 1
ATOM 775 O O . GLN A 1 97 ? -4.653 12.984 2.281 1.00 91.75 97 GLN A O 1
ATOM 780 N N . SER A 1 98 ? -5.335 12.140 0.317 1.00 90.50 98 SER A N 1
ATOM 781 C CA . SER A 1 98 ? -6.751 12.440 0.564 1.00 90.50 98 SER A CA 1
ATOM 782 C C . SER A 1 98 ? -7.297 11.701 1.788 1.00 90.50 98 SER A C 1
ATOM 784 O O . SER A 1 98 ? -8.081 12.280 2.527 1.00 90.50 98 SER A O 1
ATOM 786 N N . ILE A 1 99 ? -6.877 10.450 2.012 1.00 90.50 99 ILE A N 1
ATOM 787 C CA . ILE A 1 99 ? -7.272 9.675 3.196 1.00 90.50 99 ILE A CA 1
ATOM 788 C C . ILE A 1 99 ? -6.719 10.323 4.470 1.00 90.50 99 ILE A C 1
ATOM 790 O O . ILE A 1 99 ? -7.472 10.552 5.407 1.00 90.50 99 ILE A O 1
ATOM 794 N N . VAL A 1 100 ? -5.426 10.653 4.499 1.00 90.00 100 VAL A N 1
ATOM 795 C CA . VAL A 1 100 ? -4.794 11.283 5.671 1.00 90.00 100 VAL A CA 1
ATOM 796 C C . VAL A 1 100 ? -5.452 12.627 5.990 1.00 90.00 100 VAL A C 1
ATOM 798 O O . VAL A 1 100 ? -5.793 12.883 7.139 1.00 90.00 100 VAL A O 1
ATOM 801 N N . SER A 1 101 ? -5.698 13.461 4.978 1.00 87.00 101 SER A N 1
ATOM 802 C CA . SER A 1 101 ? -6.348 14.764 5.161 1.00 87.00 101 SER A CA 1
ATOM 803 C C . SER A 1 101 ? -7.799 14.673 5.644 1.00 87.00 101 SER A C 1
ATOM 805 O O . SER A 1 101 ? -8.266 15.602 6.285 1.00 87.00 101 SER A O 1
ATOM 807 N N . GLU A 1 102 ? -8.512 13.586 5.350 1.00 84.62 102 GLU A N 1
ATOM 808 C CA . GLU A 1 102 ? -9.888 13.366 5.817 1.00 84.62 102 GLU A CA 1
ATOM 809 C C . GLU A 1 102 ? -9.938 12.938 7.294 1.00 84.62 102 GLU A C 1
ATOM 811 O O . GLU A 1 102 ? -10.885 13.252 8.008 1.00 84.62 102 GLU A O 1
ATOM 816 N N . ILE A 1 103 ? -8.904 12.237 7.761 1.00 81.31 103 ILE A N 1
ATOM 817 C CA . ILE A 1 103 ? -8.775 11.797 9.158 1.00 81.31 103 ILE A CA 1
ATOM 818 C C . ILE A 1 103 ? -8.246 12.941 10.037 1.00 81.31 103 ILE A C 1
ATOM 820 O O . ILE A 1 103 ? -8.550 13.008 11.226 1.00 81.31 103 ILE A O 1
ATOM 824 N N . SER A 1 104 ? -7.459 13.851 9.457 1.00 67.44 104 SER A N 1
ATOM 825 C CA . SER A 1 104 ? -6.892 15.023 10.129 1.00 67.44 104 SER A CA 1
ATOM 826 C C . SER A 1 104 ? -7.734 16.293 9.899 1.00 67.44 104 SER A C 1
ATOM 828 O O . SER A 1 104 ? -7.443 17.073 8.998 1.00 67.44 104 SER A O 1
ATOM 830 N N . GLU A 1 105 ? -8.739 16.567 10.735 1.00 54.53 105 GLU A N 1
ATOM 831 C CA . GLU A 1 105 ? -9.300 17.931 10.902 1.00 54.53 105 GLU A CA 1
ATOM 832 C C . GLU A 1 105 ? -8.306 18.835 11.697 1.00 54.53 105 GLU A C 1
ATOM 834 O O . GLU A 1 105 ? -7.410 18.319 12.372 1.00 54.53 105 GLU A O 1
ATOM 839 N N . PRO A 1 106 ? -8.368 20.184 11.588 1.00 43.41 106 PRO A N 1
ATOM 840 C CA . PRO A 1 106 ? -7.259 21.068 11.204 1.00 43.41 106 PRO A CA 1
ATOM 841 C C . PRO A 1 106 ? -6.305 21.430 12.347 1.00 43.41 106 PRO A C 1
ATOM 843 O O . PRO A 1 106 ? -6.162 22.598 12.710 1.00 43.41 106 PRO A O 1
ATOM 846 N N . ASN A 1 107 ? -5.592 20.456 12.900 1.00 38.19 107 ASN A N 1
ATOM 847 C CA . ASN A 1 107 ? -4.433 20.775 13.718 1.00 38.19 107 ASN A CA 1
ATOM 848 C C . ASN A 1 107 ? -3.253 19.863 13.380 1.00 38.19 107 ASN A C 1
ATOM 850 O O . ASN A 1 107 ? -3.241 18.681 13.698 1.00 38.19 107 ASN A O 1
ATOM 854 N N . ALA A 1 108 ? -2.250 20.495 12.770 1.00 38.72 108 ALA A N 1
ATOM 855 C CA . ALA A 1 108 ? -0.886 20.026 12.559 1.00 38.72 108 ALA A CA 1
ATOM 856 C C . ALA A 1 108 ? -0.607 19.036 11.400 1.00 38.72 108 ALA A C 1
ATOM 858 O O . ALA A 1 108 ? -0.723 17.824 11.509 1.00 38.72 108 ALA A O 1
ATOM 859 N N . LEU A 1 109 ? -0.039 19.629 10.338 1.00 44.81 109 LEU A N 1
ATOM 860 C CA . LEU A 1 109 ? 1.201 19.210 9.662 1.00 44.81 109 LEU A CA 1
ATOM 861 C C . LEU A 1 109 ? 1.239 17.837 8.963 1.00 44.81 109 LEU A C 1
ATOM 863 O O . LEU A 1 109 ? 1.652 16.830 9.529 1.00 44.81 109 LEU A O 1
ATOM 867 N N . CYS A 1 110 ? 1.072 17.857 7.637 1.00 36.66 110 CYS A N 1
ATOM 868 C CA . CYS A 1 110 ? 1.873 16.984 6.770 1.00 36.66 110 CYS A CA 1
ATOM 869 C C . CYS A 1 110 ? 2.185 17.645 5.418 1.00 36.66 110 CYS A C 1
ATOM 871 O O . CYS A 1 110 ? 1.744 17.221 4.354 1.00 36.66 110 CYS A O 1
ATOM 873 N N . SER A 1 111 ? 2.977 18.716 5.453 1.00 39.47 111 SER A N 1
ATOM 874 C CA . SER A 1 111 ? 3.601 19.315 4.272 1.00 39.47 111 SER A CA 1
ATOM 875 C C . SER A 1 111 ? 4.910 18.590 3.942 1.00 39.47 111 SER A C 1
ATOM 877 O O . SER A 1 111 ? 5.987 19.108 4.234 1.00 39.47 111 SER A O 1
ATOM 879 N N . SER A 1 112 ? 4.859 17.366 3.401 1.00 47.06 112 SER A N 1
ATOM 880 C CA . SER A 1 112 ? 6.075 16.717 2.855 1.00 47.06 112 SER A CA 1
ATOM 881 C C . SER A 1 112 ? 5.858 15.657 1.764 1.00 47.06 112 SER A C 1
ATOM 883 O O . SER A 1 112 ? 6.843 15.114 1.281 1.00 47.06 112 SER A O 1
ATOM 885 N N . ILE A 1 113 ? 4.628 15.332 1.340 1.00 46.47 113 ILE A N 1
ATOM 886 C CA . ILE A 1 113 ? 4.389 14.236 0.371 1.00 46.47 113 ILE A CA 1
ATOM 887 C C . ILE A 1 113 ? 3.887 14.785 -0.970 1.00 46.47 113 ILE A C 1
ATOM 889 O O . ILE A 1 113 ? 2.887 14.337 -1.519 1.00 46.47 113 ILE A O 1
ATOM 893 N N . VAL A 1 114 ? 4.585 15.776 -1.524 1.00 43.78 114 VAL A N 1
ATOM 894 C CA . VAL A 1 114 ? 4.434 16.100 -2.947 1.00 43.78 114 VAL A CA 1
ATOM 895 C C . VAL A 1 114 ? 5.786 15.879 -3.600 1.00 43.78 114 VAL A C 1
ATOM 897 O O . VAL A 1 114 ? 6.565 16.811 -3.749 1.00 43.78 114 VAL A O 1
ATOM 900 N N . VAL A 1 115 ? 6.072 14.625 -3.961 1.00 47.56 115 VAL A N 1
ATOM 901 C CA . VAL A 1 115 ? 7.110 14.349 -4.958 1.00 47.56 115 VAL A CA 1
ATOM 902 C C . VAL A 1 115 ? 6.496 14.740 -6.294 1.00 47.56 115 VAL A C 1
ATOM 904 O O . VAL A 1 115 ? 5.681 14.022 -6.873 1.00 47.56 115 VAL A O 1
ATOM 907 N N . THR A 1 116 ? 6.813 15.949 -6.730 1.00 41.03 116 THR A N 1
ATOM 908 C CA . THR A 1 116 ? 6.442 16.453 -8.046 1.00 41.03 116 THR A CA 1
ATOM 909 C C . THR A 1 116 ? 7.284 15.752 -9.110 1.00 41.03 116 THR A C 1
ATOM 911 O O . THR A 1 116 ? 8.364 15.227 -8.838 1.00 41.03 116 THR A O 1
ATOM 914 N N . SER A 1 117 ? 6.842 15.778 -10.366 1.00 43.94 117 SER A N 1
ATOM 915 C CA . SER A 1 117 ? 7.643 15.311 -11.509 1.00 43.94 117 SER A CA 1
ATOM 916 C C . SER A 1 117 ? 9.052 15.933 -11.573 1.00 43.94 117 SER A C 1
ATOM 918 O O . SER A 1 117 ? 9.943 15.350 -12.183 1.00 43.94 117 SER A O 1
ATOM 920 N N . SER A 1 118 ? 9.266 17.079 -10.919 1.00 44.53 118 SER A N 1
ATOM 921 C CA . SER A 1 118 ? 10.549 17.777 -10.768 1.00 44.53 118 SER A CA 1
ATOM 922 C C . SER A 1 118 ? 11.526 17.137 -9.772 1.00 44.53 118 SER A C 1
ATOM 924 O O . SER A 1 118 ? 12.732 17.310 -9.931 1.00 44.53 118 SER A O 1
ATOM 926 N N . ASP A 1 119 ? 11.057 16.373 -8.783 1.00 51.81 119 ASP A N 1
ATOM 927 C CA . ASP A 1 119 ? 11.921 15.794 -7.739 1.00 51.81 119 ASP A CA 1
ATOM 928 C C . ASP A 1 119 ? 12.732 14.587 -8.240 1.00 51.81 119 ASP A C 1
ATOM 930 O O . ASP A 1 119 ? 13.767 14.230 -7.676 1.00 51.81 119 ASP A O 1
ATOM 934 N N . PHE A 1 120 ? 12.333 14.010 -9.376 1.00 51.56 120 PHE A N 1
ATOM 935 C CA . PHE A 1 120 ? 13.106 12.979 -10.071 1.00 51.56 120 PHE A CA 1
ATOM 936 C C . PHE A 1 120 ? 14.341 13.531 -10.800 1.00 51.56 120 PHE A C 1
ATOM 938 O O . PHE A 1 120 ? 15.224 12.754 -11.161 1.00 51.56 120 PHE A O 1
ATOM 945 N N . SER A 1 121 ? 14.432 14.849 -11.001 1.00 42.53 121 SER A N 1
ATOM 946 C CA . SER A 1 121 ? 15.519 15.480 -11.760 1.00 42.53 121 SER A CA 1
ATOM 947 C C . SER A 1 121 ? 16.763 15.801 -10.919 1.00 42.53 121 SER A C 1
ATOM 949 O O . SER A 1 121 ? 17.800 16.122 -11.493 1.00 42.53 121 SER A O 1
ATOM 951 N N . ASN A 1 122 ? 16.695 15.707 -9.582 1.00 40.69 122 ASN A N 1
ATOM 952 C CA . ASN A 1 122 ? 17.764 16.176 -8.681 1.00 40.69 122 ASN A CA 1
ATOM 953 C C . ASN A 1 122 ? 18.491 15.093 -7.864 1.00 40.69 122 ASN A C 1
ATOM 955 O O . ASN A 1 122 ? 19.400 15.417 -7.101 1.00 40.69 122 ASN A O 1
ATOM 959 N N . LEU A 1 123 ? 18.194 13.808 -8.054 1.00 40.62 123 LEU A N 1
ATOM 960 C CA . LEU A 1 123 ? 19.006 12.730 -7.477 1.00 40.62 123 LEU A CA 1
ATOM 961 C C . LEU A 1 123 ? 20.115 12.353 -8.464 1.00 40.62 123 LEU A C 1
ATOM 963 O O . LEU A 1 123 ? 19.975 11.446 -9.284 1.00 40.62 123 LEU A O 1
ATOM 967 N N . LYS A 1 124 ? 21.220 13.111 -8.414 1.00 40.94 124 LYS A N 1
ATOM 968 C CA . LYS A 1 124 ? 22.457 12.795 -9.137 1.00 40.94 124 LYS A CA 1
ATOM 969 C C . LYS A 1 124 ? 22.858 11.348 -8.851 1.00 40.94 124 LYS A C 1
ATOM 971 O O . LYS A 1 124 ? 23.048 10.966 -7.700 1.00 40.94 124 LYS A O 1
ATOM 976 N N . MET A 1 125 ? 23.035 10.586 -9.929 1.00 43.78 125 MET A N 1
ATOM 977 C CA . MET A 1 125 ? 23.677 9.280 -9.922 1.00 43.78 125 MET A CA 1
ATOM 978 C C . MET A 1 125 ? 25.012 9.350 -9.177 1.00 43.78 125 MET A C 1
ATOM 980 O O . MET A 1 125 ? 25.974 9.938 -9.673 1.00 43.78 125 MET A O 1
ATOM 984 N N . GLY A 1 126 ? 25.078 8.705 -8.014 1.00 34.69 126 GLY A N 1
ATOM 985 C CA . GLY A 1 126 ? 26.337 8.221 -7.471 1.00 34.69 126 GLY A CA 1
ATOM 986 C C . GLY A 1 126 ? 26.825 7.090 -8.368 1.00 34.69 126 GLY A C 1
ATOM 987 O O . GLY A 1 126 ? 26.483 5.933 -8.148 1.00 34.69 126 GLY A O 1
ATOM 988 N N . ARG A 1 127 ? 27.569 7.430 -9.425 1.00 38.88 127 ARG A N 1
ATOM 989 C CA . ARG A 1 127 ? 28.435 6.468 -10.104 1.00 38.88 127 ARG A CA 1
ATOM 990 C C . ARG A 1 127 ? 29.548 6.111 -9.125 1.00 38.88 127 ARG A C 1
ATOM 992 O O . ARG A 1 127 ? 30.399 6.945 -8.836 1.00 38.88 127 ARG A O 1
ATOM 999 N N . SER A 1 128 ? 29.521 4.890 -8.614 1.00 39.88 128 SER A N 1
ATOM 1000 C CA . SER A 1 128 ? 30.708 4.249 -8.062 1.00 39.88 128 SER A CA 1
ATOM 1001 C C . SER A 1 128 ? 31.571 3.820 -9.248 1.00 39.88 128 SER A C 1
ATOM 1003 O O . SER A 1 128 ? 31.376 2.744 -9.804 1.00 39.88 128 SER A O 1
ATOM 1005 N N . GLU A 1 129 ? 32.453 4.710 -9.699 1.00 43.12 129 GLU A N 1
ATOM 1006 C CA . GLU A 1 129 ?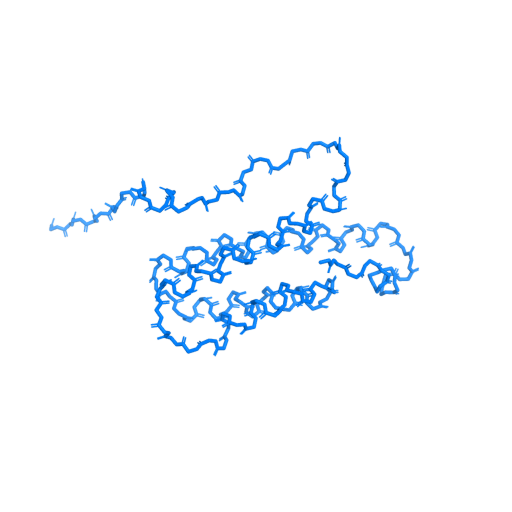 33.670 4.296 -10.395 1.00 43.12 129 GLU A CA 1
ATOM 1007 C C . GLU A 1 129 ? 34.658 3.855 -9.312 1.00 43.12 129 GLU A C 1
ATOM 1009 O O . GLU A 1 129 ? 34.982 4.617 -8.400 1.00 43.12 129 GLU A O 1
ATOM 1014 N N . SER A 1 130 ? 35.084 2.603 -9.388 1.00 43.22 130 SER A N 1
ATOM 1015 C CA . SER A 1 130 ? 36.245 2.094 -8.670 1.00 43.22 130 S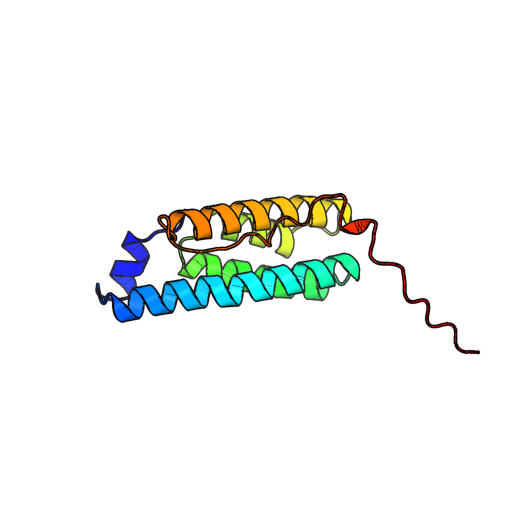ER A CA 1
ATOM 1016 C C . SER A 1 130 ? 36.939 1.121 -9.612 1.00 43.22 130 SER A C 1
ATOM 1018 O O . SER A 1 130 ? 36.534 -0.041 -9.698 1.00 43.22 130 SER A O 1
ATOM 1020 N N . ASP A 1 131 ? 37.901 1.667 -10.358 1.00 38.97 131 ASP A N 1
ATOM 1021 C CA . ASP A 1 131 ? 39.096 0.947 -10.806 1.00 38.97 131 ASP A CA 1
ATOM 1022 C C . ASP A 1 131 ? 40.100 0.886 -9.643 1.00 38.97 131 ASP A C 1
ATOM 1024 O O . ASP A 1 131 ? 40.175 1.882 -8.877 1.00 38.97 131 ASP A O 1
#